Protein AF-A0A2M6W767-F1 (afdb_monomer_lite)

Sequence (90 aa):
MIAIPLYTFLGLYLLLLGIFTLFFIINIAHLVQTSSLTFVSFVVTFIFFASVTLLIYATMNLLEGTQWQYEVIIFNKEWFVGLFIPRQLM

Foldseek 3Di:
DDWDFQVVVVVVVVVVVVVVVVVLVVLVVVCVVVVVPDPVSVVVNVVVVVVVVVVVVVVVVVCPPPPRRDIDCPDDPVVVVCVVDPPPVD

Structure (mmCIF, N/CA/C/O backbone):
data_AF-A0A2M6W767-F1
#
_entry.id   AF-A0A2M6W767-F1
#
loop_
_atom_site.group_PDB
_atom_site.id
_atom_site.type_symbol
_atom_site.label_atom_id
_atom_site.label_alt_id
_atom_site.label_comp_id
_atom_site.label_asym_id
_atom_site.label_entity_id
_atom_site.label_seq_id
_atom_site.pdbx_PDB_ins_code
_atom_site.Cartn_x
_atom_site.Cartn_y
_atom_site.Cartn_z
_atom_site.occupancy
_atom_site.B_iso_or_equiv
_atom_site.auth_seq_id
_atom_site.auth_comp_id
_atom_site.auth_asym_id
_atom_site.auth_atom_id
_atom_site.pdbx_PDB_model_num
ATOM 1 N N . MET A 1 1 ? -7.719 5.650 29.464 1.00 83.56 1 MET A N 1
ATOM 2 C CA . MET A 1 1 ? -7.234 4.877 28.302 1.00 83.56 1 MET A CA 1
ATOM 3 C C . MET A 1 1 ? -6.852 5.851 27.205 1.00 83.56 1 MET A C 1
ATOM 5 O O . MET A 1 1 ? -7.416 6.938 27.187 1.00 83.56 1 MET A O 1
ATOM 9 N N 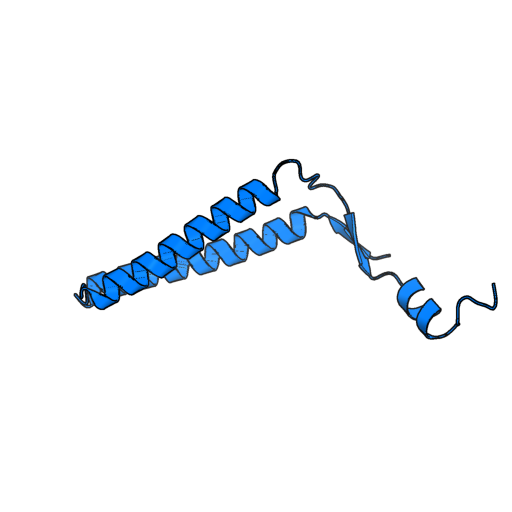. ILE A 1 2 ? -5.890 5.502 26.359 1.00 89.25 2 ILE A N 1
ATOM 10 C CA . ILE A 1 2 ? -5.586 6.249 25.137 1.00 89.25 2 ILE A CA 1
ATOM 11 C C . ILE A 1 2 ? -6.144 5.415 23.992 1.00 89.25 2 ILE A C 1
ATOM 13 O O . ILE A 1 2 ? -5.764 4.252 23.823 1.00 89.25 2 ILE A O 1
ATOM 17 N N . ALA A 1 3 ? -7.068 6.006 23.249 1.00 92.56 3 ALA A N 1
ATOM 18 C CA . ALA A 1 3 ? -7.647 5.423 22.058 1.00 92.56 3 ALA A CA 1
ATOM 19 C C . ALA A 1 3 ? -7.405 6.370 20.885 1.00 92.56 3 ALA A C 1
ATOM 21 O O . ALA A 1 3 ? -7.368 7.589 21.065 1.00 92.56 3 ALA A O 1
ATOM 22 N N . ILE A 1 4 ? -7.183 5.799 19.706 1.00 93.62 4 ILE A N 1
ATOM 23 C CA . ILE A 1 4 ? -7.045 6.556 18.465 1.00 93.62 4 ILE A CA 1
ATOM 24 C C . ILE A 1 4 ? -8.044 6.027 17.437 1.00 93.62 4 ILE A C 1
ATOM 26 O O . ILE A 1 4 ? -8.240 4.812 17.347 1.00 93.62 4 ILE A O 1
ATOM 30 N N . PRO A 1 5 ? -8.680 6.903 16.649 1.00 94.94 5 PRO A N 1
ATOM 31 C CA . PRO A 1 5 ? -9.584 6.463 15.599 1.00 94.94 5 PRO A CA 1
ATOM 32 C C . PRO A 1 5 ? -8.855 5.669 14.516 1.00 94.94 5 PRO A C 1
ATOM 34 O O . PRO A 1 5 ? -7.712 5.988 14.162 1.00 94.94 5 PRO A O 1
ATOM 37 N N . LEU A 1 6 ? -9.539 4.685 13.932 1.00 93.50 6 LEU A N 1
ATOM 38 C CA . LEU A 1 6 ? -8.980 3.796 12.914 1.00 93.50 6 LEU A CA 1
ATOM 39 C C . LEU A 1 6 ? -8.473 4.544 11.669 1.00 93.50 6 LEU A C 1
ATOM 41 O O . LEU A 1 6 ? -7.461 4.150 11.086 1.00 93.50 6 LEU A O 1
ATOM 45 N N . TYR A 1 7 ? -9.103 5.667 11.301 1.00 94.25 7 TYR A N 1
ATOM 46 C CA . TYR A 1 7 ? -8.641 6.505 10.185 1.00 94.25 7 TYR A CA 1
ATOM 47 C C . TYR A 1 7 ? -7.190 6.995 10.348 1.00 94.25 7 TYR A C 1
ATOM 49 O O . TYR A 1 7 ? -6.534 7.305 9.354 1.00 94.25 7 TYR A O 1
ATOM 57 N N . THR A 1 8 ? -6.655 7.037 11.574 1.00 94.19 8 THR A N 1
ATOM 58 C CA . THR A 1 8 ? -5.255 7.409 11.836 1.00 94.19 8 THR A CA 1
ATOM 59 C C . THR A 1 8 ? -4.291 6.419 11.177 1.00 94.19 8 THR A C 1
ATOM 61 O O . THR A 1 8 ? -3.305 6.822 10.558 1.00 94.19 8 THR A O 1
ATOM 64 N N . PHE A 1 9 ? -4.601 5.120 11.244 1.00 92.44 9 PHE A N 1
ATOM 65 C CA . PHE A 1 9 ? -3.806 4.070 10.603 1.00 92.44 9 PHE A CA 1
ATOM 66 C C . PHE A 1 9 ? -3.915 4.129 9.079 1.00 92.44 9 PHE A C 1
ATOM 68 O O . PHE A 1 9 ? -2.911 3.957 8.390 1.00 92.44 9 PHE A O 1
ATOM 75 N N . LEU A 1 10 ? -5.106 4.436 8.553 1.00 92.19 10 LEU A N 1
ATOM 76 C CA . LEU A 1 10 ? -5.303 4.656 7.119 1.00 92.19 10 LEU A CA 1
ATOM 77 C C . LEU A 1 10 ? -4.454 5.831 6.617 1.00 92.19 10 LEU A C 1
ATOM 79 O O . LEU A 1 10 ? -3.799 5.717 5.585 1.00 92.19 10 LEU A O 1
ATOM 83 N N . GLY A 1 11 ? -4.409 6.934 7.367 1.00 94.06 11 GLY A N 1
ATOM 84 C CA . GLY A 1 11 ? -3.561 8.081 7.042 1.00 94.06 11 GLY A CA 1
ATOM 85 C C . GLY A 1 11 ? -2.077 7.710 6.962 1.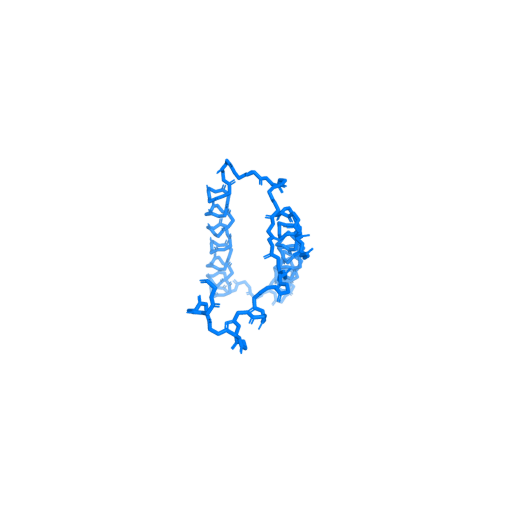00 94.06 11 GLY A C 1
ATOM 86 O O . GLY A 1 11 ? -1.405 8.064 5.994 1.00 94.06 11 GLY A O 1
ATOM 87 N N . LEU A 1 12 ? -1.576 6.939 7.933 1.00 95.44 12 LEU A N 1
ATOM 88 C CA . LEU A 1 12 ? -0.194 6.449 7.920 1.00 95.44 12 LEU A CA 1
ATOM 89 C C . LEU A 1 12 ? 0.078 5.519 6.727 1.00 95.44 12 LEU A C 1
ATOM 91 O O . LEU A 1 12 ? 1.110 5.648 6.070 1.00 95.44 12 LEU A O 1
ATOM 95 N N . TYR A 1 13 ? -0.855 4.616 6.418 1.00 92.50 13 TYR A N 1
ATOM 96 C CA . TYR A 1 13 ? -0.770 3.744 5.247 1.00 92.50 13 TYR A CA 1
ATOM 97 C C . TYR A 1 13 ? -0.671 4.550 3.943 1.00 92.50 13 TYR A C 1
ATOM 99 O O . TYR A 1 13 ? 0.214 4.292 3.128 1.00 92.50 13 TYR A O 1
ATOM 107 N N . LEU A 1 14 ? -1.519 5.569 3.766 1.00 93.06 14 LEU A N 1
ATOM 108 C CA . LEU A 1 14 ? -1.503 6.433 2.582 1.00 93.06 14 LEU A CA 1
ATOM 109 C C . LEU A 1 14 ? -0.203 7.238 2.464 1.00 93.06 14 LEU A C 1
ATOM 111 O O . LEU A 1 14 ? 0.315 7.402 1.360 1.00 93.06 14 LEU A O 1
ATOM 115 N N . LEU A 1 15 ? 0.358 7.699 3.585 1.00 97.25 15 LEU A N 1
ATOM 116 C CA . LEU A 1 15 ? 1.658 8.372 3.606 1.00 97.25 15 LEU A CA 1
ATOM 117 C C . LEU A 1 15 ? 2.763 7.439 3.096 1.00 97.25 15 LEU A C 1
ATOM 119 O O . LEU A 1 15 ? 3.526 7.815 2.205 1.00 97.25 15 LEU A O 1
ATOM 123 N N . LEU A 1 16 ? 2.828 6.211 3.618 1.00 94.62 16 LEU A N 1
ATOM 124 C CA . LEU A 1 16 ? 3.803 5.210 3.178 1.00 94.62 16 LEU A CA 1
ATOM 125 C C . LEU A 1 16 ? 3.619 4.850 1.699 1.00 94.62 16 LEU A C 1
ATOM 127 O O . LEU A 1 16 ? 4.604 4.746 0.968 1.00 94.62 16 LEU A O 1
ATOM 131 N N . LEU A 1 17 ? 2.371 4.726 1.242 1.00 92.31 17 LEU A N 1
ATOM 132 C CA . LEU A 1 17 ? 2.051 4.490 -0.164 1.00 92.31 17 LEU A CA 1
ATOM 133 C C . LEU A 1 17 ? 2.511 5.654 -1.058 1.00 92.31 17 LEU A C 1
ATOM 135 O O . LEU A 1 17 ? 3.027 5.426 -2.153 1.00 92.31 17 LEU A O 1
ATOM 139 N N . GLY A 1 18 ? 2.386 6.896 -0.586 1.00 94.50 18 GLY A N 1
ATOM 140 C CA . GLY A 1 18 ? 2.900 8.084 -1.269 1.00 94.50 18 GLY A CA 1
ATOM 141 C C . GLY A 1 18 ? 4.425 8.073 -1.406 1.00 94.50 18 GLY A C 1
ATOM 142 O O . GLY A 1 18 ? 4.942 8.263 -2.507 1.00 94.50 18 GLY A O 1
ATOM 143 N N . ILE A 1 19 ? 5.148 7.773 -0.319 1.00 95.75 19 ILE A N 1
ATOM 144 C CA . ILE A 1 19 ? 6.616 7.622 -0.336 1.00 95.75 19 ILE A CA 1
ATOM 145 C C . ILE A 1 19 ? 7.032 6.516 -1.311 1.00 95.75 19 ILE A C 1
ATOM 147 O O . ILE A 1 19 ? 7.923 6.714 -2.138 1.00 95.75 19 ILE A O 1
ATOM 151 N N . PHE A 1 20 ? 6.362 5.364 -1.249 1.00 91.50 20 PHE A N 1
ATOM 152 C CA . PHE A 1 20 ? 6.596 4.256 -2.168 1.00 91.50 20 PHE A CA 1
ATOM 153 C C . PHE A 1 20 ? 6.395 4.681 -3.631 1.00 91.50 20 PHE A C 1
ATOM 155 O O . PHE A 1 20 ? 7.252 4.422 -4.475 1.00 91.50 20 PHE A O 1
ATOM 162 N N . THR A 1 21 ? 5.297 5.381 -3.924 1.00 90.94 21 THR A N 1
ATOM 163 C CA . THR A 1 21 ? 4.973 5.865 -5.275 1.00 90.94 21 THR A CA 1
ATOM 164 C C . THR A 1 21 ? 6.043 6.824 -5.794 1.00 90.94 21 THR A C 1
ATOM 166 O O . THR A 1 21 ? 6.458 6.719 -6.947 1.00 90.94 21 THR A O 1
ATOM 169 N N . LEU A 1 22 ? 6.550 7.718 -4.942 1.00 95.62 22 LEU A N 1
ATOM 170 C CA . LEU A 1 22 ? 7.638 8.630 -5.291 1.00 95.62 22 LEU A CA 1
ATOM 171 C C . LEU A 1 22 ? 8.912 7.860 -5.668 1.00 95.62 22 LEU A C 1
ATOM 173 O O . LEU A 1 22 ? 9.488 8.115 -6.726 1.00 95.62 22 LEU A O 1
ATOM 177 N N . PHE A 1 23 ? 9.326 6.881 -4.859 1.00 92.31 23 PHE A N 1
ATOM 178 C CA . PHE A 1 23 ? 10.489 6.047 -5.182 1.00 92.31 23 PHE A CA 1
ATOM 179 C C . PHE A 1 23 ? 10.283 5.206 -6.444 1.00 92.31 23 PHE A C 1
ATOM 181 O O . PHE A 1 23 ? 11.217 5.039 -7.227 1.00 92.31 23 PHE A O 1
ATOM 188 N N . PHE A 1 24 ? 9.068 4.714 -6.679 1.00 89.38 24 PHE A N 1
ATOM 189 C CA . PHE A 1 24 ? 8.725 3.985 -7.896 1.00 89.38 24 PHE A CA 1
ATOM 190 C C . PHE A 1 24 ? 8.874 4.861 -9.149 1.00 89.38 24 PHE A C 1
ATOM 192 O O . PHE A 1 24 ? 9.479 4.428 -10.130 1.00 89.38 24 PHE A O 1
ATOM 199 N N . ILE A 1 25 ? 8.406 6.113 -9.103 1.00 91.62 25 ILE A N 1
ATOM 200 C CA . ILE A 1 25 ? 8.582 7.079 -10.198 1.00 91.62 25 ILE A CA 1
ATOM 201 C C . ILE A 1 25 ? 10.069 7.360 -10.440 1.00 91.62 25 ILE A C 1
ATOM 203 O O . ILE A 1 25 ? 10.514 7.328 -11.588 1.00 91.62 25 ILE A O 1
ATOM 207 N N . ILE A 1 26 ? 10.849 7.588 -9.376 1.00 92.88 26 ILE A N 1
ATOM 208 C CA . ILE A 1 26 ? 12.304 7.786 -9.482 1.00 92.88 26 ILE A CA 1
ATOM 209 C C . ILE A 1 26 ? 12.968 6.568 -10.136 1.00 92.88 26 ILE A C 1
ATOM 211 O O . ILE A 1 26 ? 13.808 6.733 -11.018 1.00 92.88 26 ILE A O 1
ATOM 215 N N . ASN A 1 27 ? 12.571 5.352 -9.754 1.00 87.31 27 ASN A N 1
ATOM 216 C CA . ASN A 1 27 ? 13.102 4.124 -10.338 1.00 87.31 27 ASN A CA 1
ATOM 217 C C . ASN A 1 27 ? 12.796 4.026 -11.843 1.00 87.31 27 ASN A C 1
ATOM 219 O O . ASN A 1 27 ? 13.696 3.761 -12.636 1.00 87.31 27 ASN A O 1
ATOM 223 N N . ILE A 1 28 ? 11.559 4.313 -12.262 1.00 86.88 28 ILE A N 1
ATOM 224 C CA . ILE A 1 28 ? 11.203 4.351 -13.690 1.00 86.88 28 ILE A CA 1
ATOM 225 C C . ILE A 1 28 ? 12.031 5.406 -14.431 1.00 86.88 28 ILE A C 1
ATOM 227 O O . ILE A 1 28 ? 12.580 5.117 -15.494 1.00 86.88 28 ILE A O 1
ATOM 231 N N . ALA A 1 29 ? 12.159 6.613 -13.874 1.00 90.00 29 ALA A N 1
ATOM 232 C CA . ALA A 1 29 ? 12.958 7.675 -14.480 1.00 90.00 29 ALA A CA 1
ATOM 233 C C . ALA A 1 29 ? 14.425 7.247 -14.652 1.00 90.00 29 ALA A C 1
ATOM 235 O O . ALA A 1 29 ? 15.003 7.450 -15.719 1.00 90.00 29 ALA A O 1
ATOM 236 N N . HIS A 1 30 ? 15.002 6.589 -13.644 1.00 86.75 30 HIS A N 1
ATOM 237 C CA . HIS A 1 30 ? 16.359 6.054 -13.698 1.00 86.75 30 HIS A CA 1
ATOM 238 C C . HIS A 1 30 ? 16.513 4.952 -14.761 1.00 86.75 30 HIS A C 1
ATOM 240 O O . HIS A 1 30 ? 17.495 4.948 -15.505 1.00 86.75 30 HIS A O 1
ATOM 246 N N . LEU A 1 31 ? 15.537 4.046 -14.893 1.00 86.81 31 LEU A N 1
ATOM 247 C CA . LEU A 1 31 ? 15.534 3.012 -15.938 1.00 86.81 31 LEU A CA 1
ATOM 248 C C . LEU A 1 31 ? 15.542 3.612 -17.349 1.00 86.81 31 LEU A C 1
ATOM 250 O O . LEU A 1 31 ? 16.279 3.137 -18.214 1.00 86.81 31 LEU A O 1
ATOM 254 N N . VAL A 1 32 ? 14.761 4.673 -17.568 1.00 85.94 32 VAL A N 1
ATOM 255 C CA . VAL A 1 32 ? 14.720 5.393 -18.848 1.00 85.94 32 VAL A CA 1
ATOM 256 C C . VAL A 1 32 ? 16.035 6.137 -19.098 1.00 85.94 32 VAL A C 1
ATOM 258 O O . VAL A 1 32 ? 16.617 5.998 -20.171 1.00 85.94 32 VAL A O 1
ATOM 261 N N . GLN A 1 33 ? 16.543 6.882 -18.111 1.00 86.44 33 GLN A N 1
ATOM 262 C CA . GLN A 1 33 ? 17.780 7.666 -18.240 1.00 86.44 33 GLN A CA 1
ATOM 263 C C . GLN A 1 33 ? 19.009 6.797 -18.514 1.00 86.44 33 GLN A C 1
ATOM 265 O O . GLN A 1 33 ? 19.837 7.137 -19.355 1.00 86.44 33 GLN A O 1
ATOM 270 N N . THR A 1 34 ? 19.122 5.656 -17.836 1.00 88.12 34 THR A N 1
ATOM 271 C CA . THR A 1 34 ? 20.249 4.730 -18.019 1.00 88.12 34 THR A CA 1
ATOM 272 C C . THR A 1 3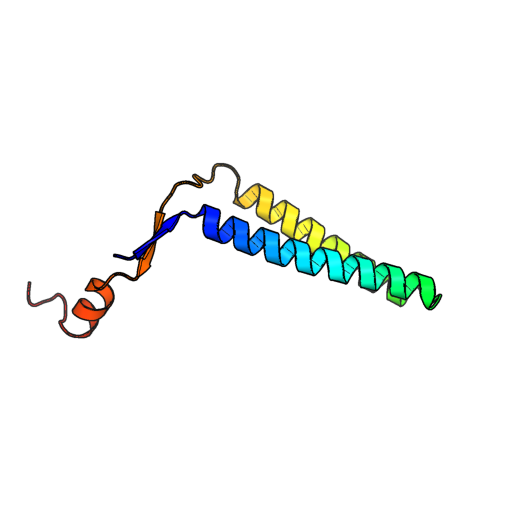4 ? 20.132 3.883 -19.286 1.00 88.12 34 THR A C 1
ATOM 274 O O . THR A 1 34 ? 21.017 3.074 -19.553 1.00 88.12 34 THR A O 1
ATOM 277 N N . SER A 1 35 ? 19.048 4.038 -20.065 1.00 73.81 35 SER A N 1
ATOM 278 C CA . SER A 1 35 ? 18.703 3.168 -21.202 1.00 73.81 35 SER A CA 1
ATOM 279 C C . SER A 1 35 ? 18.751 1.677 -20.845 1.00 73.81 35 SER A C 1
ATOM 281 O O . SER A 1 35 ? 18.916 0.816 -21.706 1.00 73.81 35 SER A O 1
ATOM 283 N N . SER A 1 36 ? 18.573 1.354 -19.560 1.00 72.50 36 SER A N 1
ATOM 284 C CA . SER A 1 36 ? 18.672 -0.001 -19.021 1.00 72.50 36 SER A CA 1
ATOM 285 C C . SER A 1 36 ? 17.327 -0.721 -19.121 1.00 72.50 36 SER A C 1
ATOM 287 O O . SER A 1 36 ? 16.902 -1.446 -18.217 1.00 72.50 36 SER A O 1
ATOM 289 N N . LEU A 1 37 ? 16.648 -0.530 -20.257 1.00 70.06 37 LEU A N 1
ATOM 290 C CA . LEU A 1 37 ? 15.403 -1.201 -20.642 1.00 70.06 37 LEU A CA 1
ATOM 291 C C . LEU A 1 37 ? 15.688 -2.639 -21.092 1.00 70.06 37 LEU A C 1
ATOM 293 O O . LEU A 1 37 ? 15.208 -3.113 -22.120 1.00 70.06 37 LEU A O 1
ATOM 297 N N . THR A 1 38 ? 16.517 -3.339 -20.324 1.00 85.75 38 THR A N 1
ATOM 298 C CA . THR A 1 38 ? 16.740 -4.761 -20.530 1.00 85.75 38 THR A CA 1
ATOM 299 C C . THR A 1 38 ? 15.470 -5.520 -20.166 1.00 85.75 38 THR A C 1
ATOM 301 O O . THR A 1 38 ? 14.683 -5.094 -19.315 1.00 85.75 38 THR A O 1
ATOM 304 N N . PHE A 1 39 ? 15.290 -6.687 -20.780 1.00 82.12 39 PHE A N 1
ATOM 305 C CA . PHE A 1 39 ? 14.171 -7.568 -20.459 1.00 82.12 39 PHE A CA 1
ATOM 306 C C . PHE A 1 39 ? 14.112 -7.903 -18.958 1.00 82.12 39 PHE A C 1
ATOM 308 O O . PHE A 1 39 ? 13.032 -7.941 -18.377 1.00 82.12 39 PHE A O 1
ATOM 315 N N . VAL A 1 40 ? 15.268 -8.058 -18.302 1.00 87.00 40 VAL A N 1
ATOM 316 C CA . VAL A 1 40 ? 15.351 -8.323 -16.857 1.00 87.00 40 VAL A CA 1
ATOM 317 C C . VAL A 1 40 ? 14.806 -7.146 -16.046 1.00 87.00 40 VAL A C 1
ATOM 319 O O . VAL A 1 40 ? 13.943 -7.347 -15.192 1.00 87.00 40 VAL A O 1
ATOM 322 N N . SER A 1 41 ? 15.246 -5.918 -16.338 1.00 84.31 41 SER A N 1
ATOM 323 C CA . SER A 1 41 ? 14.748 -4.710 -15.665 1.00 84.31 41 SER A CA 1
ATOM 324 C C . SER A 1 41 ? 13.235 -4.537 -15.838 1.00 84.31 41 SER A C 1
ATOM 326 O O . SER A 1 41 ? 12.539 -4.165 -14.890 1.00 84.31 41 SER A O 1
ATOM 328 N N . PHE A 1 42 ? 12.712 -4.849 -17.030 1.00 84.25 42 PHE A N 1
ATOM 329 C CA . PHE A 1 42 ? 11.275 -4.840 -17.307 1.00 84.25 42 PHE A CA 1
ATOM 330 C C . PHE A 1 42 ? 10.525 -5.865 -16.451 1.00 84.25 42 PHE A C 1
ATOM 332 O O . PHE A 1 42 ? 9.574 -5.495 -15.766 1.00 84.25 42 PHE A O 1
ATOM 339 N N . VAL A 1 43 ? 10.968 -7.127 -16.441 1.00 90.00 43 VAL A N 1
ATOM 340 C CA . VAL A 1 43 ? 10.314 -8.204 -15.679 1.00 90.00 43 VAL A CA 1
ATOM 341 C C . VAL A 1 43 ? 10.298 -7.889 -14.184 1.00 90.00 43 VAL A C 1
ATOM 343 O O . VAL A 1 43 ? 9.252 -8.008 -13.549 1.00 90.00 43 VAL A O 1
ATOM 346 N N . VAL A 1 44 ? 11.420 -7.431 -13.620 1.00 88.62 44 VAL A N 1
ATOM 347 C CA . VAL A 1 44 ? 11.498 -7.066 -12.196 1.00 88.62 44 VAL A CA 1
ATOM 348 C C . VAL A 1 44 ? 10.541 -5.914 -11.878 1.00 88.62 44 VAL A C 1
ATOM 350 O O . VAL A 1 44 ? 9.760 -6.009 -10.932 1.00 88.62 44 VAL A O 1
ATOM 353 N N . THR A 1 45 ? 10.541 -4.854 -12.690 1.00 88.06 45 THR A N 1
ATOM 354 C CA . THR A 1 45 ? 9.653 -3.694 -12.489 1.00 88.06 45 THR A CA 1
ATOM 355 C C . THR A 1 45 ? 8.180 -4.081 -12.622 1.00 88.06 45 THR A C 1
ATOM 357 O O . THR A 1 45 ? 7.356 -3.646 -11.818 1.00 88.06 45 THR A O 1
ATOM 360 N N . PHE A 1 46 ? 7.848 -4.941 -13.588 1.00 88.62 46 PHE A N 1
ATOM 361 C CA . PHE A 1 46 ? 6.497 -5.455 -13.794 1.00 88.62 46 PHE A CA 1
ATOM 362 C C . PHE A 1 46 ? 6.010 -6.287 -12.603 1.00 88.62 46 PHE A C 1
ATOM 364 O O . PHE A 1 46 ? 4.903 -6.059 -12.125 1.00 88.62 46 PHE A O 1
ATOM 371 N N . ILE A 1 47 ? 6.831 -7.204 -12.080 1.00 93.06 47 ILE A N 1
ATOM 372 C CA . ILE A 1 47 ? 6.472 -8.021 -10.909 1.00 93.06 47 ILE A CA 1
ATOM 373 C C . ILE A 1 47 ? 6.224 -7.132 -9.687 1.00 93.06 47 ILE A C 1
ATOM 375 O O . ILE A 1 47 ? 5.227 -7.322 -8.985 1.00 93.06 47 ILE A O 1
ATOM 379 N N . PHE A 1 48 ? 7.087 -6.142 -9.444 1.00 89.88 48 PHE A N 1
ATOM 380 C CA . PHE A 1 48 ? 6.891 -5.185 -8.353 1.00 89.88 48 PHE A CA 1
ATOM 381 C C . PHE A 1 48 ? 5.592 -4.394 -8.523 1.00 89.88 48 PHE A C 1
ATOM 383 O O . PHE A 1 48 ? 4.794 -4.314 -7.589 1.00 89.88 48 PHE A O 1
ATOM 390 N N . PHE A 1 49 ? 5.341 -3.862 -9.719 1.00 89.69 49 PHE A N 1
ATOM 391 C CA . PHE A 1 49 ? 4.124 -3.110 -10.014 1.00 89.69 49 PHE A CA 1
ATOM 392 C C . PHE A 1 49 ? 2.855 -3.964 -9.864 1.00 89.69 49 PHE A C 1
ATOM 394 O O . PHE A 1 49 ? 1.887 -3.533 -9.234 1.00 89.69 49 PHE A O 1
ATOM 401 N N . ALA A 1 50 ? 2.867 -5.194 -10.380 1.00 94.56 50 ALA A N 1
ATOM 402 C CA . ALA A 1 50 ? 1.761 -6.138 -10.249 1.00 94.56 50 ALA A CA 1
ATOM 403 C C . ALA A 1 50 ? 1.493 -6.493 -8.779 1.00 94.56 50 ALA A C 1
ATOM 405 O O . ALA A 1 50 ? 0.343 -6.490 -8.346 1.00 94.56 50 ALA A O 1
ATOM 406 N N . SER A 1 51 ? 2.549 -6.723 -7.993 1.00 92.00 51 SER A N 1
ATOM 407 C CA . SER A 1 51 ? 2.438 -7.037 -6.563 1.00 92.00 51 SER A CA 1
ATOM 408 C C . SER A 1 51 ? 1.812 -5.887 -5.774 1.00 92.00 51 SER A C 1
ATOM 410 O O . SER A 1 51 ? 0.921 -6.110 -4.958 1.00 92.00 51 SER A O 1
ATOM 412 N N . VAL A 1 52 ? 2.225 -4.646 -6.048 1.00 91.62 52 VAL A N 1
ATOM 413 C CA . VAL A 1 52 ? 1.654 -3.446 -5.413 1.00 91.62 52 VAL A CA 1
ATOM 414 C C . VAL A 1 52 ? 0.199 -3.255 -5.820 1.00 91.62 52 VAL A C 1
ATOM 416 O O . VAL A 1 52 ? -0.645 -2.996 -4.967 1.00 91.62 52 VAL A O 1
ATOM 419 N N . THR A 1 53 ? -0.111 -3.428 -7.106 1.00 93.06 53 THR A N 1
ATOM 420 C CA . THR A 1 53 ? -1.484 -3.322 -7.619 1.00 93.06 53 THR A CA 1
ATOM 421 C C . THR A 1 53 ? -2.400 -4.339 -6.939 1.00 93.06 53 THR A C 1
ATOM 423 O O . THR A 1 53 ? -3.489 -3.986 -6.488 1.00 93.06 53 THR A O 1
ATOM 426 N N . LEU A 1 54 ? -1.937 -5.584 -6.794 1.00 96.12 54 LEU A N 1
ATOM 427 C CA . LEU A 1 54 ? -2.664 -6.639 -6.092 1.00 96.12 54 LEU A CA 1
ATOM 428 C C . LEU A 1 54 ? -2.838 -6.307 -4.607 1.00 96.12 54 LEU A C 1
ATOM 430 O O . LEU A 1 54 ? -3.928 -6.491 -4.072 1.00 96.12 54 LEU A O 1
ATOM 434 N N . LEU A 1 55 ? -1.805 -5.776 -3.950 1.00 92.81 55 LEU A N 1
ATOM 435 C CA . LEU A 1 55 ? -1.873 -5.368 -2.546 1.00 92.81 55 LEU A CA 1
ATOM 436 C C . LEU A 1 55 ? -2.893 -4.245 -2.333 1.00 92.81 55 LEU A C 1
ATOM 438 O O . LEU A 1 55 ? -3.688 -4.325 -1.397 1.00 92.81 55 LEU A O 1
ATOM 442 N N . ILE A 1 56 ? -2.918 -3.231 -3.203 1.00 92.56 56 ILE A N 1
ATOM 443 C CA . ILE A 1 56 ? -3.913 -2.149 -3.157 1.00 92.56 56 ILE A CA 1
ATOM 444 C C . ILE A 1 56 ? -5.315 -2.723 -3.368 1.00 92.56 56 ILE A C 1
ATOM 446 O O . ILE A 1 56 ? -6.213 -2.437 -2.580 1.00 92.56 56 ILE A O 1
ATOM 450 N N . TYR A 1 57 ? -5.500 -3.581 -4.373 1.00 95.69 57 TYR A N 1
ATOM 451 C CA . TYR A 1 57 ? -6.784 -4.231 -4.633 1.00 95.69 57 TYR A CA 1
ATOM 452 C C . TYR A 1 57 ? -7.269 -5.056 -3.432 1.00 95.69 57 TYR A C 1
ATOM 454 O O . TYR A 1 57 ? -8.403 -4.892 -2.984 1.00 95.69 57 TYR A O 1
ATOM 462 N N . ALA A 1 58 ? -6.411 -5.902 -2.859 1.00 95.25 58 ALA A N 1
ATOM 463 C CA . ALA A 1 58 ? -6.736 -6.679 -1.666 1.00 95.25 58 ALA A CA 1
ATOM 464 C C . ALA A 1 58 ? -7.084 -5.765 -0.483 1.00 95.25 58 ALA A C 1
ATOM 466 O O . ALA A 1 58 ? -8.068 -6.004 0.210 1.00 95.25 58 ALA A O 1
ATOM 467 N N . THR A 1 59 ? -6.323 -4.682 -0.298 1.00 93.44 59 THR A N 1
ATOM 468 C CA . THR A 1 59 ? -6.576 -3.675 0.741 1.00 93.44 59 THR A CA 1
ATOM 469 C C . THR A 1 59 ? -7.953 -3.036 0.564 1.00 93.44 59 THR A C 1
ATOM 471 O O . THR A 1 59 ? -8.706 -2.955 1.525 1.00 93.44 59 THR A O 1
ATOM 474 N N . MET A 1 60 ? -8.332 -2.647 -0.656 1.00 93.38 60 MET A N 1
ATOM 475 C CA . MET A 1 60 ? -9.653 -2.068 -0.930 1.00 93.38 60 MET A CA 1
ATOM 476 C C . MET A 1 60 ? -10.797 -3.024 -0.578 1.00 93.38 60 MET A C 1
ATOM 478 O O . MET A 1 60 ? -11.767 -2.592 0.037 1.00 93.38 60 MET A O 1
ATOM 482 N N . ASN A 1 61 ? -10.664 -4.310 -0.914 1.00 95.75 61 ASN A N 1
ATOM 483 C CA . ASN A 1 61 ? -11.673 -5.319 -0.576 1.00 95.75 61 ASN A CA 1
ATOM 484 C C . ASN A 1 61 ? -11.745 -5.572 0.937 1.00 95.75 61 ASN A C 1
ATOM 486 O O . ASN A 1 61 ? -12.828 -5.655 1.501 1.00 95.75 61 ASN A O 1
ATOM 490 N N . LEU A 1 62 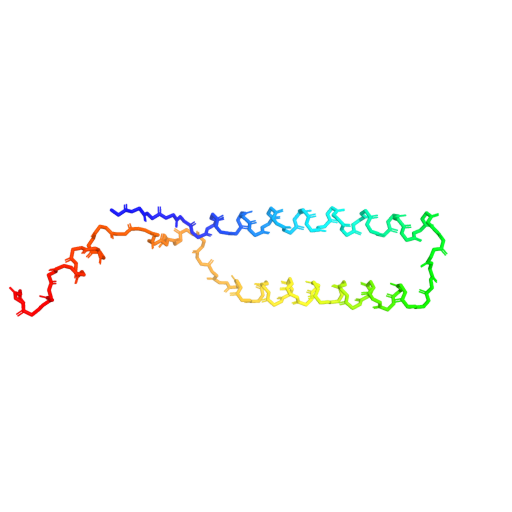? -10.599 -5.668 1.616 1.00 93.50 62 LEU A N 1
ATOM 491 C CA . LEU A 1 62 ? -10.555 -5.900 3.065 1.00 93.50 62 LEU A CA 1
ATOM 492 C C . LEU A 1 62 ? -11.082 -4.712 3.877 1.00 93.50 62 LEU A C 1
ATOM 494 O O . LEU A 1 62 ? -11.522 -4.894 5.009 1.00 93.50 62 LEU A O 1
ATOM 498 N N . LEU A 1 63 ? -11.017 -3.504 3.318 1.00 93.00 63 LEU A N 1
ATOM 499 C CA . LEU A 1 63 ? -11.500 -2.287 3.962 1.00 93.00 63 LEU A CA 1
ATOM 500 C C . LEU A 1 63 ? -12.976 -1.987 3.666 1.00 93.00 63 LEU A C 1
ATOM 502 O O . LEU A 1 63 ? -13.532 -1.059 4.262 1.00 93.00 63 LEU A O 1
ATOM 506 N N . GLU A 1 64 ? -13.630 -2.748 2.787 1.00 94.31 64 GLU A N 1
ATOM 507 C CA . GLU A 1 64 ? -15.041 -2.547 2.462 1.00 94.31 64 GLU A CA 1
ATOM 508 C C . GLU A 1 64 ? -15.921 -2.685 3.717 1.00 94.31 64 GLU A C 1
ATOM 510 O O . GLU A 1 64 ? -15.789 -3.618 4.506 1.00 94.31 64 GLU A O 1
ATOM 515 N N . GLY A 1 65 ? -16.801 -1.706 3.950 1.00 93.25 65 GLY A N 1
ATOM 516 C CA . GLY A 1 65 ? -17.679 -1.681 5.127 1.00 93.25 65 GLY A CA 1
ATOM 517 C C . GLY A 1 65 ? -17.002 -1.293 6.451 1.00 93.25 65 GLY A C 1
ATOM 518 O O . GLY A 1 65 ? -17.665 -1.284 7.491 1.00 93.25 65 GLY A O 1
ATOM 519 N N . THR A 1 66 ? -15.715 -0.929 6.438 1.00 93.31 66 THR A N 1
ATOM 520 C CA . THR A 1 66 ? -14.991 -0.510 7.648 1.00 93.31 66 THR A CA 1
ATOM 521 C C . THR A 1 66 ? -15.564 0.785 8.233 1.00 93.31 66 THR A C 1
ATOM 523 O O . THR A 1 66 ? -15.682 1.803 7.550 1.00 93.31 66 THR A O 1
ATOM 526 N N . GLN A 1 67 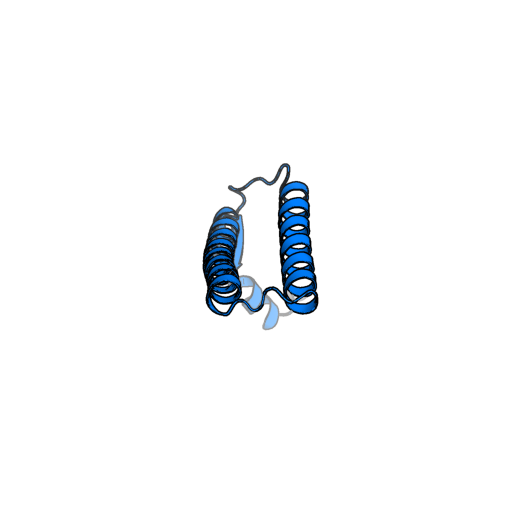? -15.878 0.767 9.531 1.00 94.56 67 GLN A N 1
ATOM 527 C CA . GLN A 1 67 ? -16.311 1.943 10.293 1.00 94.56 67 GLN A CA 1
ATOM 528 C C . GLN A 1 67 ? -15.087 2.749 10.758 1.00 94.56 67 GLN A C 1
ATOM 530 O O . GLN A 1 67 ? -14.480 2.458 11.787 1.00 94.56 67 GLN A O 1
ATOM 535 N N . TRP A 1 68 ? -14.702 3.771 9.996 1.00 93.12 68 TRP A N 1
ATOM 536 C CA . TRP A 1 68 ? -13.452 4.523 10.196 1.00 93.12 68 TRP A CA 1
ATOM 537 C C . TRP A 1 68 ? -13.378 5.354 11.481 1.00 93.12 68 TRP A C 1
ATOM 539 O O . TRP A 1 68 ? -12.287 5.695 11.941 1.00 93.12 68 TRP A O 1
ATOM 549 N N . GLN A 1 69 ? -14.534 5.673 12.056 1.00 93.81 69 GLN A N 1
ATOM 550 C CA . GLN A 1 69 ? -14.680 6.385 13.320 1.00 93.81 69 GLN A CA 1
ATOM 551 C C . GLN A 1 69 ? -14.485 5.467 14.532 1.00 93.81 69 GLN A C 1
ATOM 553 O O . GLN A 1 69 ? -14.453 5.960 15.655 1.00 93.81 69 GLN A O 1
ATOM 558 N N . TYR A 1 70 ? -14.361 4.150 14.327 1.00 94.12 70 TYR A N 1
ATOM 559 C CA . TYR A 1 70 ? -14.157 3.213 15.423 1.00 94.12 70 TYR A CA 1
ATOM 560 C C . TYR A 1 70 ? -12.825 3.485 16.129 1.00 94.12 70 TYR A C 1
ATOM 562 O O . TYR A 1 70 ? -11.778 3.648 15.493 1.00 94.12 70 TYR A O 1
ATOM 570 N N . GLU A 1 71 ? -12.872 3.538 17.456 1.00 93.94 71 GLU A N 1
ATOM 571 C CA . GLU A 1 71 ? -11.710 3.812 18.290 1.00 93.94 71 GLU A CA 1
ATOM 572 C C . GLU A 1 71 ? -10.946 2.523 18.589 1.00 93.94 71 GLU A C 1
ATOM 574 O O . GLU A 1 71 ? -11.485 1.550 19.119 1.00 93.94 71 GLU A O 1
ATOM 579 N N . VAL A 1 72 ? -9.653 2.524 18.281 1.00 91.19 72 VAL A N 1
ATOM 580 C CA . VAL A 1 72 ? -8.737 1.454 18.663 1.00 91.19 72 VAL A CA 1
ATOM 581 C C . VAL A 1 72 ? -8.030 1.875 19.942 1.00 91.19 72 VAL A C 1
ATOM 583 O O . VAL A 1 72 ? -7.306 2.873 19.977 1.00 91.19 72 VAL A O 1
ATOM 586 N N . ILE A 1 73 ? -8.231 1.106 21.011 1.00 91.75 73 ILE A N 1
ATOM 587 C CA . ILE A 1 73 ? -7.538 1.320 22.281 1.00 91.75 73 ILE A CA 1
ATOM 588 C C . ILE A 1 73 ? -6.082 0.892 22.098 1.00 91.75 73 ILE A C 1
ATOM 590 O O . ILE A 1 73 ? -5.786 -0.295 21.994 1.00 91.75 73 ILE A O 1
ATOM 594 N N . ILE A 1 74 ? -5.171 1.862 22.076 1.00 90.06 74 ILE A N 1
ATOM 595 C CA . ILE A 1 74 ? -3.727 1.625 21.930 1.00 90.06 74 ILE A CA 1
ATOM 596 C C . ILE A 1 74 ? -3.010 1.524 23.273 1.00 90.06 74 ILE A C 1
ATOM 598 O O . ILE A 1 74 ? -1.921 0.963 23.354 1.00 90.06 74 ILE A O 1
ATOM 602 N N . PHE A 1 75 ? -3.608 2.058 24.339 1.00 89.19 75 PHE A N 1
ATOM 603 C CA . PHE A 1 75 ? -3.053 1.965 25.682 1.00 89.19 75 PHE A CA 1
ATOM 604 C C . PHE A 1 75 ? -4.150 1.968 26.747 1.00 89.19 75 PHE A C 1
ATOM 606 O O . PHE A 1 75 ? -4.915 2.930 26.884 1.00 89.19 75 PHE A O 1
ATOM 613 N N . ASN A 1 76 ? -4.182 0.928 27.578 1.00 88.00 76 ASN A N 1
ATOM 614 C CA . ASN A 1 76 ? -4.984 0.892 28.795 1.00 88.00 76 ASN A CA 1
ATOM 615 C C . ASN A 1 76 ? -4.084 0.624 30.012 1.00 88.00 76 ASN A C 1
ATOM 617 O O . ASN A 1 76 ? -3.322 -0.338 30.037 1.00 88.00 76 ASN A O 1
ATOM 621 N N . LYS A 1 77 ? -4.200 1.468 31.045 1.00 83.44 77 LYS A N 1
ATOM 622 C CA . LYS A 1 77 ? -3.454 1.318 32.304 1.00 83.44 77 LYS A CA 1
ATOM 623 C C . LYS A 1 77 ? -3.787 -0.005 33.010 1.00 83.44 77 LYS A C 1
ATOM 625 O O . LYS A 1 77 ? -2.915 -0.582 33.651 1.00 83.44 77 LYS A O 1
ATOM 630 N N . GLU A 1 78 ? -5.008 -0.516 32.845 1.00 84.00 78 GLU A N 1
ATOM 631 C CA . GLU A 1 78 ? -5.454 -1.786 33.437 1.00 84.00 78 GLU A CA 1
ATOM 632 C C . GLU A 1 78 ? -4.705 -3.011 32.897 1.00 84.00 78 GLU A C 1
ATOM 634 O O . GLU A 1 78 ? -4.591 -4.013 33.601 1.00 84.00 78 GLU A O 1
ATOM 639 N N . TRP A 1 79 ? -4.125 -2.929 31.692 1.00 82.38 79 TRP A N 1
ATOM 640 C CA . TRP A 1 79 ? -3.286 -4.000 31.143 1.00 82.38 79 TRP A CA 1
ATOM 641 C C . TRP A 1 79 ? -2.050 -4.263 32.005 1.00 82.38 79 TRP A C 1
ATOM 643 O O . TRP A 1 79 ? -1.624 -5.404 32.128 1.00 82.38 79 TRP A O 1
ATOM 653 N N . PHE A 1 80 ? -1.505 -3.222 32.639 1.00 80.94 80 PHE A N 1
ATOM 654 C CA . PHE A 1 80 ? -0.347 -3.344 33.521 1.00 80.94 80 PHE A CA 1
ATOM 655 C C . PHE A 1 80 ? -0.755 -3.737 34.939 1.00 80.94 80 PHE A C 1
ATOM 657 O O . PHE A 1 80 ? -0.082 -4.548 35.560 1.00 80.94 80 PHE A O 1
ATOM 664 N N . VAL A 1 81 ? -1.893 -3.247 35.436 1.00 77.62 81 VAL A N 1
ATOM 665 C CA . VAL A 1 81 ? -2.407 -3.640 36.761 1.00 77.62 81 VAL A CA 1
ATOM 666 C C . VAL A 1 81 ? -2.703 -5.146 36.818 1.00 77.62 81 VAL A C 1
ATOM 668 O O . VAL A 1 81 ? -2.326 -5.803 37.785 1.00 77.62 81 VAL A O 1
ATOM 671 N N . GLY A 1 82 ? -3.276 -5.723 35.755 1.00 67.56 82 GLY A N 1
ATOM 672 C CA . GLY A 1 82 ? -3.525 -7.168 35.657 1.00 67.56 82 GLY A CA 1
ATOM 673 C C . GLY A 1 82 ? -2.274 -8.044 35.483 1.00 67.56 82 GLY A C 1
ATOM 674 O O . GLY A 1 82 ? -2.362 -9.253 35.680 1.00 67.56 82 GLY A O 1
ATOM 675 N N . LEU A 1 83 ? -1.118 -7.462 35.136 1.00 69.44 83 LEU A N 1
ATOM 676 C CA . LEU A 1 83 ? 0.167 -8.177 35.090 1.00 69.44 83 LEU A CA 1
ATOM 677 C C . LEU A 1 83 ? 0.803 -8.327 36.480 1.00 69.44 83 LEU A C 1
ATOM 679 O O . LEU A 1 83 ? 1.546 -9.278 36.704 1.00 69.44 83 LEU A O 1
ATOM 683 N N . PHE A 1 84 ? 0.511 -7.411 37.409 1.00 70.56 84 PHE A N 1
ATOM 684 C CA . PHE A 1 84 ? 1.071 -7.426 38.767 1.00 70.56 84 PHE A CA 1
ATOM 685 C C . PHE A 1 84 ? 0.102 -7.980 39.822 1.00 70.56 84 PHE A C 1
ATOM 687 O O . PHE A 1 84 ? 0.543 -8.358 40.905 1.00 70.56 84 PHE A O 1
ATOM 694 N N . ILE A 1 85 ? -1.198 -8.058 39.515 1.00 66.44 85 ILE A N 1
ATOM 695 C CA . ILE A 1 85 ? -2.228 -8.616 40.398 1.00 66.44 85 ILE A CA 1
ATOM 696 C C . ILE A 1 85 ? -3.013 -9.682 39.616 1.00 66.44 85 ILE A C 1
ATOM 698 O O . ILE A 1 85 ? -3.776 -9.329 38.711 1.00 66.44 85 ILE A O 1
ATOM 702 N N . PRO A 1 86 ? -2.851 -10.986 39.919 1.00 64.06 86 PRO A N 1
ATOM 703 C CA . PRO A 1 86 ? -3.617 -12.030 39.252 1.00 64.06 86 PRO A CA 1
ATOM 704 C C . PRO A 1 86 ? -5.112 -11.845 39.537 1.00 64.06 86 PRO A C 1
ATOM 706 O O . PRO A 1 86 ? -5.518 -11.673 40.684 1.00 64.06 86 PRO A O 1
ATOM 709 N N . ARG A 1 87 ? -5.937 -11.934 38.484 1.00 61.06 87 ARG A N 1
ATOM 710 C CA . ARG A 1 87 ? -7.407 -11.759 38.504 1.00 61.06 87 ARG A CA 1
ATOM 711 C C . ARG A 1 87 ? -8.180 -12.645 39.499 1.00 61.06 87 ARG A C 1
ATOM 713 O O . ARG A 1 87 ? -9.389 -12.516 39.572 1.00 61.06 87 ARG A O 1
ATOM 720 N N . GLN A 1 88 ? -7.527 -13.551 40.226 1.00 62.09 88 GLN A N 1
ATOM 721 C CA . GLN A 1 88 ? -8.178 -14.508 41.130 1.00 62.09 88 GLN A CA 1
ATOM 722 C C . GLN A 1 88 ? -8.422 -13.980 42.556 1.00 62.09 88 GLN A C 1
ATOM 724 O O . GLN A 1 88 ? -8.895 -14.732 43.400 1.00 62.09 88 GLN A O 1
ATOM 729 N N . LEU A 1 89 ? -8.097 -12.715 42.839 1.00 58.28 89 LEU A N 1
ATOM 730 C CA . LEU A 1 89 ? -8.331 -12.070 44.142 1.00 58.28 89 LEU A CA 1
ATOM 731 C C . LEU A 1 89 ? -9.428 -10.984 44.103 1.00 58.28 89 LEU A C 1
ATOM 733 O O . LEU A 1 89 ? -9.532 -10.198 45.044 1.00 58.28 89 LEU A O 1
ATOM 737 N N . MET A 1 90 ? -10.235 -10.941 43.036 1.00 52.75 90 MET A N 1
ATOM 738 C CA . MET A 1 90 ? -11.442 -10.110 42.912 1.00 52.75 90 MET A CA 1
ATOM 739 C C . MET A 1 90 ? -12.655 -10.962 42.563 1.00 52.75 90 MET A C 1
ATOM 741 O O . MET A 1 90 ? -12.497 -11.879 41.727 1.00 52.75 90 MET A O 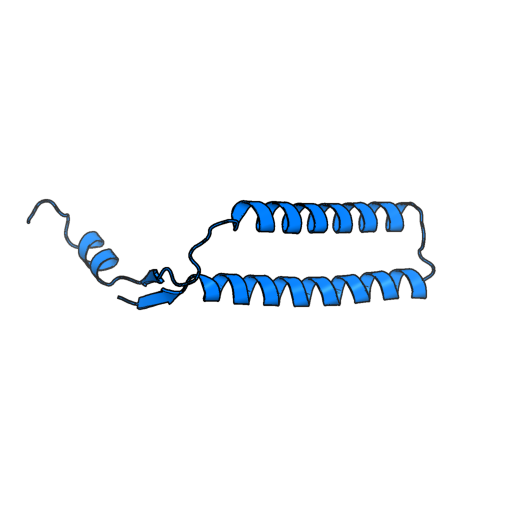1
#

pLDDT: mean 87.49, std 9.6, range [52.75, 97.25]

Secondary structure (DSSP, 8-state):
-EEEETHHHHHHHHHHHHHHHHHHHHHHHHHHHTT---HHHHHHHHHHHHHHHHHHHHHHHHTTT--TTPEEEEE-THHHHHHHS-GGG-

Radius of gyration: 21.8 Å; chains: 1; bounding box: 38×23×65 Å

Organism: NCBI:txid1974646